Protein AF-A0A0U1DZ47-F1 (afdb_monomer_lite)

Radius of gyration: 25.47 Å; chains: 1; bounding box: 50×31×69 Å

InterPro domains:
  IPR059809 Salmonella phage P22 protein Y8K6 [PF27050] (15-78)

Organism: NCBI:txid451644

pLDDT: mean 77.72,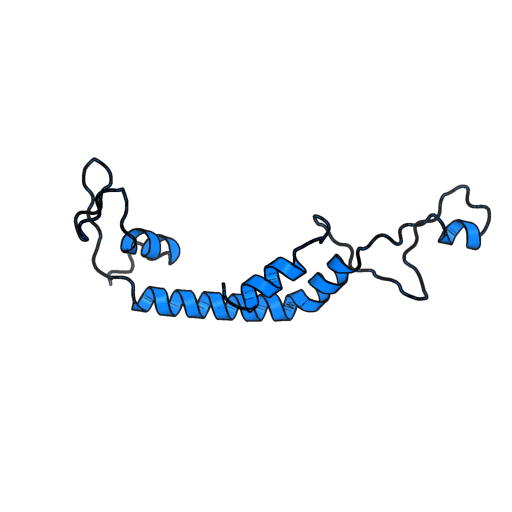 std 18.91, range [35.97, 96.44]

Foldseek 3Di:
DDPLVVVLVVLVPPADDDDDDQDQDDPHAQFQADPPDPDVVNRRVHGDNDGDPSNNSSVVCVVVSVVVVVVVVVVVLVVLVVVADPDDFDADPVQATPVVPGDPHDDPNVVSCVVSVVDPPVPD

Structure (mmCIF, N/CA/C/O backbone):
data_AF-A0A0U1DZ47-F1
#
_entry.id   AF-A0A0U1DZ47-F1
#
loop_
_atom_site.group_PDB
_atom_site.id
_atom_site.type_symbol
_atom_site.label_atom_id
_atom_site.label_alt_id
_atom_site.label_comp_id
_atom_site.label_asym_id
_atom_site.label_entity_id
_atom_site.label_seq_id
_atom_site.pdbx_PDB_ins_code
_atom_site.Cartn_x
_atom_site.Cartn_y
_atom_site.Cartn_z
_atom_site.occupancy
_atom_site.B_iso_or_equiv
_atom_site.auth_seq_id
_atom_site.auth_comp_id
_atom_site.auth_asym_id
_atom_site.auth_atom_id
_atom_site.pdbx_PDB_model_num
ATOM 1 N N . MET A 1 1 ? -8.285 3.901 -9.037 1.00 57.47 1 MET A N 1
ATOM 2 C CA . MET A 1 1 ? -7.451 3.176 -8.049 1.00 57.47 1 MET A CA 1
ATOM 3 C C . MET A 1 1 ? -7.952 1.747 -7.966 1.00 57.47 1 MET A C 1
ATOM 5 O O . MET A 1 1 ? -9.140 1.556 -8.188 1.00 57.47 1 MET A O 1
ATOM 9 N N . SER A 1 2 ? -7.077 0.762 -7.736 1.00 72.94 2 SER A N 1
ATOM 10 C CA . SER A 1 2 ? -7.520 -0.632 -7.598 1.00 72.94 2 SER A CA 1
ATOM 11 C C . SER A 1 2 ? -8.457 -0.782 -6.401 1.00 72.94 2 SER A C 1
ATOM 13 O O . SER A 1 2 ? -8.273 -0.112 -5.385 1.00 72.94 2 SER A O 1
ATOM 15 N N . ASP A 1 3 ? -9.431 -1.677 -6.545 1.00 87.69 3 ASP A N 1
ATOM 16 C CA . ASP A 1 3 ? -10.465 -1.987 -5.551 1.00 87.69 3 ASP A CA 1
ATOM 17 C C . ASP A 1 3 ? -9.883 -2.184 -4.139 1.00 87.69 3 ASP A C 1
ATOM 19 O O . ASP A 1 3 ? -10.295 -1.544 -3.175 1.00 87.69 3 ASP A O 1
ATOM 23 N N . ILE A 1 4 ? -8.784 -2.934 -4.051 1.00 90.69 4 ILE A N 1
ATOM 24 C CA . ILE A 1 4 ? -8.043 -3.169 -2.810 1.00 90.69 4 ILE A CA 1
ATOM 25 C C . ILE A 1 4 ? -7.494 -1.902 -2.132 1.00 90.69 4 ILE A C 1
ATOM 27 O O . ILE A 1 4 ? -7.558 -1.788 -0.911 1.00 90.69 4 ILE A O 1
ATOM 31 N N . VAL A 1 5 ? -6.964 -0.934 -2.889 1.00 91.00 5 VAL A N 1
ATOM 32 C CA . VAL A 1 5 ? -6.406 0.300 -2.308 1.00 91.00 5 VAL A CA 1
ATOM 33 C C . VAL A 1 5 ? -7.538 1.191 -1.805 1.00 91.00 5 VAL A C 1
ATOM 35 O O . VAL A 1 5 ? -7.387 1.854 -0.781 1.00 91.00 5 VAL A O 1
ATOM 38 N N . THR A 1 6 ? -8.676 1.196 -2.502 1.00 92.56 6 THR A N 1
ATOM 39 C CA . THR A 1 6 ? -9.885 1.880 -2.034 1.00 92.56 6 THR A CA 1
ATOM 40 C C . THR A 1 6 ? -10.372 1.257 -0.726 1.00 92.56 6 THR A C 1
ATOM 42 O O . THR A 1 6 ? -10.442 1.973 0.270 1.00 92.56 6 THR A O 1
ATOM 45 N N . ARG A 1 7 ? -10.557 -0.073 -0.681 1.00 90.56 7 ARG A N 1
ATOM 46 C CA . ARG A 1 7 ? -10.935 -0.812 0.539 1.00 90.56 7 ARG A CA 1
ATOM 47 C C . ARG A 1 7 ? -9.973 -0.544 1.697 1.00 90.56 7 ARG A C 1
ATOM 49 O O . ARG A 1 7 ? -10.405 -0.329 2.825 1.00 90.56 7 ARG A O 1
ATOM 56 N N . ALA A 1 8 ? -8.665 -0.521 1.426 1.00 90.69 8 ALA A N 1
ATOM 57 C CA . ALA A 1 8 ? -7.653 -0.214 2.433 1.00 90.69 8 ALA A CA 1
ATOM 58 C C . ALA A 1 8 ? -7.832 1.194 3.016 1.00 90.69 8 ALA A C 1
ATOM 60 O O . ALA A 1 8 ? -7.789 1.365 4.229 1.00 90.69 8 ALA A O 1
ATOM 61 N N . ARG A 1 9 ? -8.049 2.206 2.166 1.00 91.81 9 ARG A N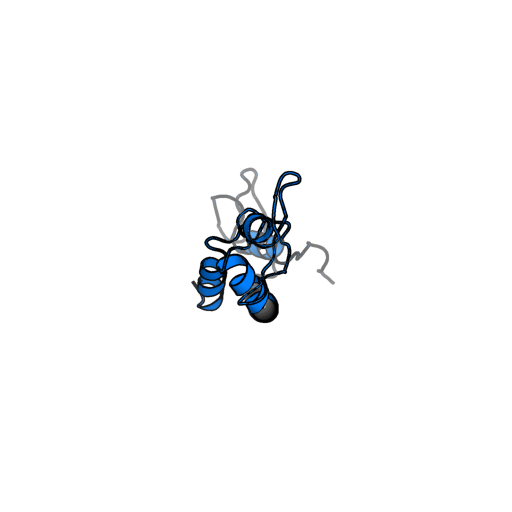 1
ATOM 62 C CA . ARG A 1 9 ? -8.263 3.592 2.613 1.00 91.81 9 ARG A CA 1
ATOM 63 C C . ARG A 1 9 ? -9.560 3.764 3.392 1.00 91.81 9 ARG A C 1
ATOM 65 O O . ARG A 1 9 ? -9.576 4.543 4.336 1.00 91.81 9 ARG A O 1
ATOM 72 N N . GLU A 1 10 ? -10.614 3.061 2.997 1.00 91.00 10 GLU A N 1
ATOM 73 C CA . GLU A 1 10 ? -11.896 3.070 3.704 1.00 91.00 10 GLU A CA 1
ATOM 74 C C . GLU A 1 10 ? -11.763 2.458 5.099 1.00 91.00 10 GLU A C 1
ATOM 76 O O . GLU A 1 10 ? -12.175 3.083 6.067 1.00 91.00 10 GLU A O 1
ATOM 81 N N . LEU A 1 11 ? -11.109 1.299 5.225 1.00 88.00 11 LEU A N 1
ATOM 82 C CA . LEU A 1 11 ? -10.870 0.661 6.525 1.00 88.00 11 LEU A CA 1
ATOM 83 C C . LEU A 1 11 ? -9.896 1.454 7.410 1.00 88.00 11 LEU A C 1
ATOM 85 O O . LEU A 1 11 ? -10.001 1.403 8.628 1.00 88.00 11 LEU A O 1
ATOM 89 N N . LEU A 1 12 ? -8.950 2.190 6.817 1.00 88.69 12 LEU A N 1
ATOM 90 C CA . LEU A 1 12 ? -8.073 3.109 7.552 1.00 88.69 12 LEU A CA 1
ATOM 91 C C . LEU A 1 12 ? -8.813 4.362 8.047 1.00 88.69 12 LEU A C 1
ATOM 93 O O . LEU A 1 12 ? -8.317 5.059 8.935 1.00 88.69 12 LEU A O 1
ATOM 97 N N . ALA A 1 13 ? -9.960 4.706 7.460 1.00 88.88 13 ALA A N 1
ATOM 98 C CA . ALA A 1 13 ? -10.677 5.917 7.818 1.00 88.88 13 ALA A CA 1
ATOM 99 C C . ALA A 1 13 ? -11.337 5.760 9.193 1.00 88.88 13 ALA A C 1
ATOM 101 O O . ALA A 1 13 ? -12.166 4.886 9.414 1.00 88.88 13 ALA A O 1
ATOM 102 N N . GLY A 1 14 ? -10.994 6.655 10.119 1.00 77.44 14 GLY A N 1
ATOM 103 C CA . GLY A 1 14 ? -11.608 6.678 11.448 1.00 77.44 14 GLY A CA 1
ATOM 104 C C . GLY A 1 14 ? -10.980 5.727 12.464 1.00 77.44 14 GLY A C 1
ATOM 105 O O . GLY A 1 14 ? -11.474 5.677 13.589 1.00 77.44 14 GLY A O 1
ATOM 106 N N . ILE A 1 15 ? -9.884 5.038 12.119 1.00 85.94 15 ILE A N 1
ATOM 107 C CA . ILE A 1 15 ? -9.100 4.306 13.117 1.00 85.94 15 ILE A CA 1
ATOM 108 C C . ILE A 1 15 ? -8.398 5.284 14.064 1.00 85.94 15 ILE A C 1
ATOM 110 O O . ILE A 1 15 ? -7.945 6.365 13.667 1.00 85.94 15 ILE A O 1
ATOM 114 N N . THR A 1 16 ? -8.278 4.904 15.328 1.00 80.38 16 THR A N 1
ATOM 115 C CA . THR A 1 16 ? -7.503 5.649 16.316 1.00 80.38 16 THR A CA 1
ATOM 116 C C . THR A 1 16 ? -6.009 5.576 15.975 1.00 80.38 16 THR A C 1
ATOM 118 O O . THR A 1 16 ? -5.532 4.550 15.490 1.00 80.38 16 THR A O 1
ATOM 121 N N . PRO A 1 17 ? -5.210 6.637 16.188 1.00 79.00 17 PRO A N 1
ATOM 122 C CA . PRO A 1 17 ? -3.758 6.506 16.143 1.00 79.00 17 PRO A CA 1
ATOM 123 C C . PRO A 1 17 ? -3.299 5.522 17.224 1.00 79.00 17 PRO A C 1
ATOM 125 O O . PRO A 1 17 ? -3.676 5.664 18.387 1.00 79.00 17 PRO A O 1
ATOM 128 N N . GLY A 1 18 ? -2.506 4.522 16.835 1.00 71.88 18 GLY A N 1
ATOM 129 C CA . GLY A 1 18 ? -2.040 3.483 17.751 1.00 71.88 18 GLY A CA 1
ATOM 130 C C . GLY A 1 18 ? -1.181 4.016 18.914 1.00 71.88 18 GLY A C 1
ATOM 131 O O . GLY A 1 18 ? -0.754 5.174 18.908 1.00 71.88 18 GLY A O 1
ATOM 132 N N . PRO A 1 19 ? -0.860 3.162 19.901 1.00 66.38 19 PRO A N 1
ATOM 133 C CA . PRO A 1 19 ? -1.080 1.713 19.916 1.00 66.38 19 PRO A CA 1
ATOM 134 C C . PRO A 1 19 ? -2.530 1.311 20.225 1.00 66.38 19 PRO A C 1
ATOM 136 O O . PRO A 1 19 ? -3.170 1.885 21.103 1.00 66.38 19 PRO A O 1
ATOM 139 N N . TRP A 1 20 ? -3.023 0.289 19.523 1.00 67.75 20 TRP A N 1
ATOM 140 C CA . TRP A 1 20 ? -4.354 -0.280 19.747 1.00 67.75 20 TRP A CA 1
ATOM 141 C C . TRP A 1 20 ? -4.330 -1.338 20.847 1.00 67.75 20 TRP A C 1
ATOM 143 O O . TRP A 1 20 ? -3.384 -2.119 20.954 1.00 67.75 20 TRP A O 1
ATOM 153 N N . ILE A 1 21 ? -5.402 -1.393 21.633 1.00 57.62 21 ILE A N 1
ATOM 154 C CA . ILE A 1 21 ? -5.670 -2.478 22.577 1.00 57.62 21 ILE A CA 1
ATOM 155 C C . ILE A 1 21 ? -6.850 -3.261 21.997 1.00 57.62 21 ILE A C 1
ATOM 157 O O . ILE A 1 21 ? -7.900 -2.687 21.734 1.00 57.62 21 ILE A O 1
ATOM 161 N N . ALA A 1 22 ? -6.651 -4.555 21.736 1.00 50.75 22 ALA A N 1
ATOM 162 C CA . ALA A 1 22 ? -7.542 -5.383 20.912 1.00 50.75 22 ALA A CA 1
ATOM 163 C C . ALA A 1 22 ? -8.870 -5.782 21.581 1.00 50.75 22 ALA A C 1
ATOM 165 O O . ALA A 1 22 ? -9.667 -6.512 20.993 1.00 50.75 22 ALA A O 1
ATOM 166 N N . GLU A 1 23 ? -9.104 -5.369 22.822 1.00 48.44 23 GLU A N 1
ATOM 167 C CA . GLU A 1 23 ? -10.276 -5.814 23.558 1.00 48.44 23 GLU A CA 1
ATOM 168 C C . GLU A 1 23 ? -11.477 -4.991 23.110 1.00 48.44 23 GLU A C 1
ATOM 170 O O . GLU A 1 23 ? -11.548 -3.818 23.432 1.00 48.44 23 GLU A O 1
ATOM 175 N N . TYR A 1 24 ? -12.434 -5.612 22.412 1.00 44.94 24 TYR A N 1
ATOM 176 C CA . TYR A 1 24 ? -13.813 -5.141 22.261 1.00 44.94 24 TYR A CA 1
ATOM 177 C C . TYR A 1 24 ? -14.734 -6.070 23.039 1.00 44.94 24 TYR A C 1
ATOM 179 O O . TYR A 1 24 ? -14.647 -7.290 22.922 1.00 44.94 24 TYR A O 1
ATOM 187 N N . SER A 1 25 ? -15.625 -5.482 23.823 1.00 46.16 25 SER A N 1
ATOM 188 C CA . SER A 1 25 ? -16.525 -6.215 24.689 1.00 46.16 25 SER A CA 1
ATOM 189 C C . SER A 1 25 ? -17.959 -5.819 24.382 1.00 46.16 25 SER A C 1
ATOM 191 O O . SER A 1 25 ? -18.362 -4.680 24.618 1.00 46.16 25 SER A O 1
ATOM 193 N N . GLY A 1 26 ? -18.698 -6.790 23.840 1.00 46.41 26 GLY A N 1
ATOM 194 C CA . GLY A 1 26 ? -20.156 -6.781 23.714 1.00 46.41 26 GLY A CA 1
ATOM 195 C C . GLY A 1 26 ? -20.816 -6.925 25.088 1.00 46.41 26 GLY A C 1
ATOM 196 O O . GLY A 1 26 ? -20.367 -6.304 26.041 1.00 46.41 26 GLY A O 1
ATOM 197 N N . GLU A 1 27 ? -21.848 -7.759 25.247 1.00 46.25 27 GLU A N 1
ATOM 198 C CA . GLU A 1 27 ? -22.622 -7.889 26.507 1.00 46.25 27 GLU A CA 1
ATOM 199 C C . GLU A 1 27 ? -21.802 -8.089 27.813 1.00 46.25 27 GLU A C 1
ATOM 201 O O . GLU A 1 27 ? -22.344 -7.915 28.903 1.00 46.25 27 GLU A O 1
ATOM 206 N N . GLN A 1 28 ? -20.503 -8.400 27.742 1.00 45.06 28 GLN A N 1
ATOM 207 C CA . GLN A 1 28 ? -19.549 -8.417 28.858 1.00 45.06 28 GLN A CA 1
ATOM 208 C C . GLN A 1 28 ? -18.386 -7.432 28.588 1.00 45.06 28 GLN A C 1
ATOM 210 O O . GLN A 1 28 ? -17.474 -7.808 27.865 1.00 45.06 28 GLN A O 1
ATOM 215 N N . GLY A 1 29 ? -18.451 -6.205 29.145 1.00 48.78 29 GLY A N 1
ATOM 216 C CA . GLY A 1 29 ? -17.688 -4.951 28.875 1.00 48.78 29 GLY A CA 1
ATOM 217 C C . GLY A 1 29 ? -16.155 -4.876 29.114 1.00 48.78 29 GLY A C 1
ATOM 218 O O . GLY A 1 29 ? -15.612 -5.632 29.906 1.00 48.78 29 GLY A O 1
ATOM 219 N N . ASN A 1 30 ? -15.484 -3.878 28.511 1.00 46.25 30 ASN A N 1
ATOM 220 C CA . ASN A 1 30 ? -14.108 -3.421 28.800 1.00 46.25 30 ASN A CA 1
ATOM 221 C C . ASN A 1 30 ? -14.153 -2.179 29.663 1.00 46.25 30 ASN A C 1
ATOM 223 O O . ASN A 1 30 ? -14.295 -1.097 29.130 1.00 46.25 30 ASN A O 1
ATOM 227 N N . CYS A 1 31 ? -14.085 -2.277 30.980 1.00 48.84 31 CYS A N 1
ATOM 228 C CA . CYS A 1 31 ? -14.329 -1.097 31.789 1.00 48.84 31 CYS A CA 1
ATOM 229 C C . CYS A 1 31 ? -13.210 -0.804 32.828 1.00 48.84 31 CYS A C 1
ATOM 231 O O . CYS A 1 31 ? -12.821 -1.700 33.562 1.00 48.84 31 CYS A O 1
ATOM 233 N N . VAL A 1 32 ? -12.752 0.465 32.989 1.00 48.91 32 VAL A N 1
ATOM 234 C CA . VAL A 1 32 ? -11.917 1.032 34.113 1.00 48.91 32 VAL A CA 1
ATOM 235 C C . VAL A 1 32 ? -12.646 1.791 35.261 1.00 48.91 32 VAL A C 1
ATOM 237 O O . VAL A 1 32 ? -12.964 2.966 35.130 1.00 48.91 32 VAL A O 1
ATOM 240 N N . ILE A 1 33 ? -12.846 1.135 36.410 1.00 54.94 33 ILE A N 1
ATOM 241 C CA . ILE A 1 33 ? -13.710 1.581 37.529 1.00 54.94 33 ILE A CA 1
ATOM 242 C C . ILE A 1 33 ? -13.097 2.782 38.273 1.00 54.94 33 ILE A C 1
ATOM 244 O O . ILE A 1 33 ? -11.969 2.643 38.746 1.00 54.94 33 ILE A O 1
ATOM 248 N N . PRO A 1 34 ? -13.797 3.929 38.439 1.00 54.00 34 PRO A N 1
ATOM 249 C CA . PRO A 1 34 ? -13.350 5.020 39.301 1.00 54.00 34 PRO A CA 1
ATOM 250 C C . PRO A 1 34 ? -13.202 4.556 40.747 1.00 54.00 34 PRO A C 1
ATOM 252 O O . PRO A 1 34 ? -14.011 3.777 41.246 1.00 54.00 34 PRO A O 1
ATOM 255 N N . ALA A 1 35 ? -12.178 5.061 41.433 1.00 59.41 35 ALA A N 1
ATOM 256 C CA . ALA A 1 35 ? -11.814 4.622 42.782 1.00 59.41 35 ALA A CA 1
ATOM 257 C C . ALA A 1 35 ? -12.845 4.990 43.867 1.00 59.41 35 ALA A C 1
ATOM 259 O O . ALA A 1 35 ? -12.823 4.411 44.950 1.00 59.41 35 ALA A O 1
ATOM 260 N N . ASP A 1 36 ? -13.732 5.943 43.589 1.00 58.28 36 ASP A N 1
ATOM 261 C CA . ASP A 1 36 ? -14.825 6.381 44.456 1.00 58.28 36 ASP A CA 1
ATOM 262 C C . ASP A 1 36 ? -16.178 5.733 44.117 1.00 58.28 36 ASP A C 1
ATOM 264 O O . ASP A 1 36 ? -17.168 6.008 44.802 1.00 58.28 36 ASP A O 1
ATOM 268 N N . ALA A 1 37 ? -16.220 4.837 43.121 1.00 65.06 37 ALA A N 1
ATOM 269 C CA . ALA A 1 37 ? -17.428 4.118 42.736 1.00 65.06 37 ALA A CA 1
ATOM 270 C C . ALA A 1 37 ? -17.999 3.321 43.923 1.00 65.06 37 ALA A C 1
ATOM 272 O O . ALA A 1 37 ? -17.347 2.447 44.495 1.00 65.06 37 ALA A O 1
ATOM 273 N N . GLN A 1 38 ? -19.255 3.592 44.268 1.00 65.94 38 GLN A N 1
ATOM 274 C CA . GLN A 1 38 ? -19.954 3.013 45.418 1.00 65.94 38 GLN A CA 1
ATOM 275 C C . GLN A 1 38 ? -20.632 1.673 45.088 1.00 65.94 38 GLN A C 1
ATOM 277 O O . GLN A 1 38 ? -21.223 1.035 45.960 1.00 65.94 38 GLN A O 1
ATOM 282 N N . SER A 1 39 ? -20.599 1.234 43.824 1.00 62.62 39 SER A N 1
ATOM 283 C CA . SER A 1 39 ? -21.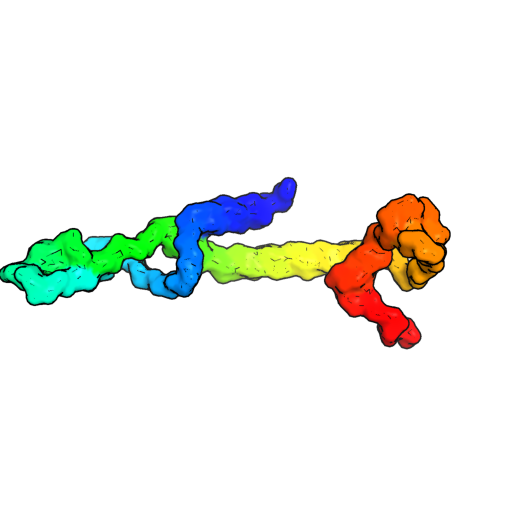174 -0.046 43.394 1.00 62.62 39 SER A CA 1
ATOM 284 C C . SER A 1 39 ? -20.577 -0.558 42.084 1.00 62.62 39 SER A C 1
ATOM 286 O O . SER A 1 39 ? -20.115 0.225 41.258 1.00 62.62 39 SER A O 1
ATOM 288 N N . THR A 1 40 ? -20.702 -1.868 41.832 1.00 57.72 40 THR A N 1
ATOM 289 C CA . THR A 1 40 ? -20.354 -2.514 40.548 1.00 57.72 40 THR A CA 1
ATOM 290 C C . THR A 1 40 ? -21.129 -1.916 39.359 1.00 57.72 40 THR A C 1
ATOM 292 O O . THR A 1 40 ? -20.649 -1.936 38.231 1.00 57.72 40 THR A O 1
ATOM 295 N N . ARG A 1 41 ? -22.313 -1.333 39.607 1.00 56.94 41 ARG A N 1
ATOM 296 C CA . ARG A 1 41 ? -23.137 -0.654 38.593 1.00 56.94 41 ARG A CA 1
ATOM 297 C C . ARG A 1 41 ? -22.561 0.706 38.193 1.00 56.94 41 ARG A C 1
ATOM 299 O O . ARG A 1 41 ? -22.541 1.032 37.015 1.00 56.94 41 ARG A O 1
ATOM 306 N N . GLU A 1 42 ? -22.110 1.493 39.162 1.00 52.38 42 GLU A N 1
ATOM 307 C CA . GLU A 1 42 ? -21.460 2.787 38.917 1.00 52.38 42 GLU A CA 1
ATOM 308 C C . GLU A 1 42 ? -20.070 2.590 38.317 1.00 52.38 42 GLU A C 1
ATOM 310 O O . GLU A 1 42 ? -19.716 3.228 37.337 1.00 52.38 42 GLU A O 1
ATOM 315 N N . ALA A 1 43 ? -19.353 1.597 38.831 1.00 54.97 43 ALA A N 1
ATOM 316 C CA . ALA A 1 43 ? -18.153 1.042 38.255 1.00 54.97 43 ALA A CA 1
ATOM 317 C C . ALA A 1 43 ? -18.296 0.797 36.754 1.00 54.97 43 ALA A C 1
ATOM 319 O O . ALA A 1 43 ? -17.624 1.470 36.012 1.00 54.97 43 ALA A O 1
ATOM 320 N N . VAL A 1 44 ? -19.193 -0.044 36.246 1.00 53.09 44 VAL A N 1
ATOM 321 C CA . VAL A 1 44 ? -19.301 -0.293 34.790 1.00 53.09 44 VAL A CA 1
ATOM 322 C C . VAL A 1 44 ? -19.599 0.975 33.952 1.00 53.09 44 VAL A C 1
ATOM 324 O O . VAL A 1 44 ? -19.163 1.057 32.807 1.00 53.09 44 VAL A O 1
ATOM 327 N N . CYS A 1 45 ? -20.260 1.999 34.511 1.00 47.44 45 CYS A N 1
ATOM 328 C CA . CYS A 1 45 ? -20.667 3.208 33.777 1.00 47.44 45 CYS A CA 1
ATOM 329 C C . CYS A 1 45 ? -19.531 4.171 33.368 1.00 47.44 45 CYS A C 1
ATOM 331 O O . CYS A 1 45 ? -19.755 4.997 32.487 1.00 47.44 45 CYS A O 1
ATOM 333 N N . VAL A 1 46 ? -18.345 4.130 33.989 1.00 46.00 46 VAL A N 1
ATOM 334 C CA . VAL A 1 46 ? -17.338 5.227 33.885 1.00 46.00 46 VAL A CA 1
ATOM 335 C C . VAL A 1 46 ? -16.005 4.773 33.256 1.00 46.00 46 VAL A C 1
ATOM 337 O O . VAL A 1 46 ? -14.977 5.445 33.262 1.00 46.00 46 VAL A O 1
ATOM 340 N N . THR A 1 47 ? -16.011 3.583 32.682 1.00 47.22 47 THR A N 1
ATOM 341 C CA . THR A 1 47 ? -14.935 2.624 32.893 1.00 47.22 47 THR A CA 1
ATOM 342 C C . THR A 1 47 ? -14.651 2.129 31.484 1.00 47.22 47 THR A C 1
ATOM 344 O O . THR A 1 47 ? -15.507 1.523 30.861 1.00 47.22 47 THR A O 1
ATOM 347 N N . ARG A 1 48 ? -13.473 2.519 30.960 1.00 50.16 48 ARG A N 1
ATOM 348 C CA . ARG A 1 48 ? -12.953 2.506 29.563 1.00 50.16 48 ARG A CA 1
ATOM 349 C C . ARG A 1 48 ? -13.419 1.418 28.568 1.00 50.16 48 ARG A C 1
ATOM 351 O O . ARG A 1 48 ? -12.600 0.621 28.116 1.00 50.16 48 ARG A O 1
ATOM 358 N N . LEU A 1 49 ? -14.661 1.485 28.093 1.00 47.38 49 LEU A N 1
ATOM 359 C CA . LEU A 1 49 ? -15.138 0.740 26.913 1.00 47.38 49 LEU A CA 1
ATOM 360 C C . LEU A 1 49 ? -14.940 1.613 25.657 1.00 47.38 49 LEU A C 1
ATOM 362 O O . LEU A 1 49 ? -15.897 1.968 24.981 1.00 47.38 49 LEU A O 1
ATOM 366 N N . TYR A 1 50 ? -13.712 2.066 25.392 1.00 45.12 50 TYR A N 1
ATOM 367 C CA . TYR A 1 50 ? -13.413 3.008 24.300 1.00 45.12 50 TYR A CA 1
ATOM 368 C C . TYR A 1 50 ? -12.448 2.400 23.279 1.00 45.12 50 TYR A C 1
ATOM 370 O O . TYR A 1 50 ? -11.291 2.799 23.186 1.00 45.12 50 TYR A O 1
ATOM 378 N N . HIS A 1 51 ? -12.944 1.471 22.475 1.00 51.69 51 HIS A N 1
ATOM 379 C CA . HIS A 1 51 ? -12.270 0.981 21.266 1.00 51.69 51 HIS A CA 1
ATOM 380 C C . HIS A 1 51 ? -13.291 1.154 20.169 1.00 51.69 51 HIS A C 1
ATOM 382 O O . HIS A 1 51 ? -14.425 0.674 20.269 1.00 51.69 51 HIS A O 1
ATOM 388 N N . GLN A 1 52 ? -12.924 1.972 19.190 1.00 61.28 52 GLN A N 1
ATOM 389 C CA . GLN A 1 52 ? -13.856 2.375 18.158 1.00 61.28 52 GLN A CA 1
ATOM 390 C C . GLN A 1 52 ? -14.129 1.160 17.282 1.00 61.28 52 GLN A C 1
ATOM 392 O O . GLN A 1 52 ? -13.212 0.417 16.947 1.00 61.28 52 GLN A O 1
ATOM 397 N N . GLN A 1 53 ? -15.392 0.939 16.925 1.00 70.94 53 GLN A N 1
ATOM 398 C CA . GLN A 1 53 ? -15.801 -0.147 16.033 1.00 70.94 53 GLN A CA 1
ATOM 399 C C . GLN A 1 53 ? -14.909 -0.225 14.775 1.00 70.94 53 GLN A C 1
ATOM 401 O O . GLN A 1 53 ? -14.534 -1.318 14.362 1.00 70.94 53 GLN A O 1
ATOM 406 N N . ALA A 1 54 ? -14.473 0.930 14.263 1.00 76.38 54 ALA A N 1
ATOM 407 C CA . ALA A 1 54 ? -13.515 1.051 13.167 1.00 76.38 54 ALA A CA 1
ATOM 408 C C . ALA A 1 54 ? -12.154 0.373 13.437 1.00 76.38 54 ALA A C 1
ATOM 410 O O . ALA A 1 54 ? -11.614 -0.275 12.546 1.00 76.38 54 ALA A O 1
ATOM 411 N N . ASP A 1 55 ? -11.609 0.458 14.657 1.00 78.69 55 ASP A N 1
ATOM 412 C CA . ASP A 1 55 ? -10.338 -0.188 15.023 1.00 78.69 55 ASP A CA 1
ATOM 413 C C . ASP A 1 55 ? -10.473 -1.713 14.969 1.00 78.69 55 ASP A C 1
ATOM 415 O O . ASP A 1 55 ? -9.620 -2.405 14.415 1.00 78.69 55 ASP A O 1
ATOM 419 N N . ALA A 1 56 ? -11.570 -2.241 15.521 1.00 76.38 56 ALA A N 1
ATOM 420 C CA . ALA A 1 56 ? -11.850 -3.673 15.531 1.00 76.38 56 ALA A CA 1
ATOM 421 C C . ALA A 1 56 ? -12.090 -4.211 14.113 1.00 76.38 56 ALA A C 1
ATOM 423 O O . ALA A 1 56 ? -11.558 -5.262 13.755 1.00 76.38 56 ALA A O 1
ATOM 424 N N . GLU A 1 57 ? -12.847 -3.479 13.294 1.00 81.19 57 GLU A N 1
ATOM 425 C CA . GLU A 1 57 ? -13.090 -3.815 11.889 1.00 81.19 57 GLU A CA 1
ATOM 426 C C . GLU A 1 57 ? -11.790 -3.794 11.072 1.00 81.19 57 GLU A C 1
ATOM 428 O O . GLU A 1 57 ? -11.523 -4.731 10.316 1.00 81.19 57 GLU A O 1
ATOM 433 N N . PHE A 1 58 ? -10.936 -2.786 11.276 1.00 86.88 58 PHE A N 1
ATOM 434 C CA . PHE A 1 58 ? -9.626 -2.709 10.633 1.00 86.88 58 PHE A CA 1
ATOM 435 C C . PHE A 1 58 ? -8.714 -3.868 11.054 1.00 86.88 58 PHE A C 1
ATOM 437 O O . PHE A 1 58 ? -8.161 -4.551 10.191 1.00 86.88 58 PHE A O 1
ATOM 444 N N . ILE A 1 59 ? -8.583 -4.140 12.359 1.00 84.31 59 ILE A N 1
ATOM 445 C CA . ILE A 1 59 ? -7.754 -5.237 12.887 1.00 84.31 59 ILE A CA 1
ATOM 446 C C . ILE A 1 59 ? -8.246 -6.594 12.370 1.00 84.31 59 ILE A C 1
ATOM 448 O O . ILE A 1 59 ? -7.432 -7.423 11.965 1.00 84.31 59 ILE A O 1
ATOM 452 N N . ALA A 1 60 ? -9.563 -6.819 12.340 1.00 84.50 60 ALA A N 1
ATOM 453 C CA . ALA A 1 60 ? -10.146 -8.054 11.825 1.00 84.50 60 ALA A CA 1
ATOM 454 C C . ALA A 1 60 ? -9.869 -8.245 10.323 1.00 84.50 60 ALA A C 1
ATOM 456 O O . ALA A 1 60 ? -9.591 -9.360 9.882 1.00 84.50 60 ALA A O 1
ATOM 457 N N . ALA A 1 61 ? -9.907 -7.164 9.539 1.00 89.88 61 ALA A N 1
ATOM 458 C CA . ALA A 1 61 ? -9.616 -7.196 8.108 1.00 89.88 61 ALA A CA 1
ATOM 459 C C . ALA A 1 61 ? -8.109 -7.229 7.784 1.00 89.88 61 ALA A C 1
ATOM 461 O O . ALA A 1 61 ? -7.735 -7.614 6.672 1.00 89.88 61 ALA A O 1
ATOM 462 N N . ALA A 1 62 ? -7.246 -6.832 8.725 1.00 91.12 62 ALA A N 1
ATOM 463 C CA . ALA A 1 62 ? -5.827 -6.590 8.482 1.00 91.12 62 ALA A CA 1
ATOM 464 C C . ALA A 1 62 ? -5.066 -7.790 7.889 1.00 91.12 62 ALA A C 1
ATOM 466 O O . ALA A 1 62 ? -4.346 -7.564 6.919 1.00 91.12 62 ALA A O 1
ATOM 467 N N . PRO A 1 63 ? -5.212 -9.048 8.361 1.00 93.56 63 PRO A N 1
ATOM 468 C CA . PRO A 1 63 ? -4.439 -10.163 7.809 1.00 93.56 63 PRO A CA 1
ATOM 469 C C . PRO A 1 63 ? -4.677 -10.371 6.310 1.00 93.56 63 PRO A C 1
ATOM 471 O O . PRO A 1 63 ? -3.724 -10.444 5.537 1.00 93.56 63 PRO A O 1
ATOM 474 N N . GLN A 1 64 ? -5.946 -10.400 5.889 1.00 93.69 64 GLN A N 1
ATOM 475 C CA . GLN A 1 64 ? -6.292 -10.567 4.478 1.00 93.69 64 GLN A CA 1
ATOM 476 C C . GLN A 1 64 ? -5.931 -9.320 3.669 1.00 93.69 64 GLN A C 1
ATOM 478 O O . GLN A 1 64 ? -5.385 -9.433 2.579 1.00 93.69 64 GLN A O 1
ATOM 483 N N . LEU A 1 65 ? -6.192 -8.124 4.207 1.00 94.75 65 LEU A N 1
ATOM 484 C CA . LEU A 1 65 ? -5.864 -6.872 3.529 1.00 94.75 65 LEU A CA 1
ATOM 485 C C . LEU A 1 65 ? -4.355 -6.727 3.280 1.00 94.75 65 LEU A C 1
ATOM 487 O O . LEU A 1 65 ? -3.965 -6.296 2.200 1.00 94.75 65 LEU A O 1
ATOM 491 N N . VAL A 1 66 ? -3.515 -7.097 4.251 1.00 95.19 66 VAL A N 1
ATOM 492 C CA . VAL A 1 66 ? -2.052 -7.075 4.116 1.00 95.19 66 VAL A CA 1
ATOM 493 C C . VAL A 1 66 ? -1.585 -8.096 3.082 1.00 95.19 66 VAL A C 1
ATOM 495 O O . VAL A 1 66 ? -0.756 -7.742 2.250 1.00 95.19 66 VAL A O 1
ATOM 498 N N . ALA A 1 67 ? -2.132 -9.316 3.091 1.00 95.31 67 ALA A N 1
ATOM 499 C CA . ALA A 1 67 ? -1.802 -10.334 2.093 1.00 95.31 67 ALA A CA 1
ATOM 500 C C . ALA A 1 67 ? -2.160 -9.865 0.674 1.00 95.31 67 ALA A C 1
ATOM 502 O O . ALA A 1 67 ? -1.295 -9.818 -0.196 1.00 95.31 67 ALA A O 1
ATOM 503 N N . ASP A 1 68 ? -3.397 -9.401 0.472 1.00 94.94 68 ASP A N 1
ATOM 504 C CA . ASP A 1 68 ? -3.854 -8.918 -0.830 1.00 94.94 68 ASP A CA 1
ATOM 505 C C . ASP A 1 68 ? -2.985 -7.727 -1.322 1.00 94.94 68 ASP A C 1
ATOM 507 O O . ASP A 1 68 ? -2.711 -7.583 -2.518 1.00 94.94 68 ASP A O 1
ATOM 511 N N . LEU A 1 69 ? -2.564 -6.830 -0.411 1.00 95.69 69 LEU A N 1
ATOM 512 C CA . LEU A 1 69 ? -1.739 -5.661 -0.744 1.00 95.69 69 LEU A CA 1
ATOM 513 C C . LEU A 1 69 ? -0.308 -6.071 -1.092 1.00 95.69 69 LEU A C 1
ATOM 515 O O . LEU A 1 69 ? 0.248 -5.520 -2.042 1.00 95.69 69 LEU A O 1
ATOM 519 N N . ALA A 1 70 ? 0.266 -7.029 -0.361 1.00 96.25 70 ALA A N 1
ATOM 520 C CA . ALA A 1 70 ? 1.581 -7.590 -0.649 1.00 96.25 70 ALA A CA 1
ATOM 521 C C . ALA A 1 70 ? 1.600 -8.243 -2.039 1.00 96.25 70 ALA A C 1
ATOM 523 O O . ALA A 1 70 ? 2.395 -7.830 -2.882 1.00 96.25 70 ALA A O 1
ATOM 524 N N . ASP A 1 71 ? 0.641 -9.126 -2.336 1.00 95.94 71 ASP A N 1
ATOM 525 C CA . ASP A 1 71 ? 0.506 -9.774 -3.650 1.00 95.94 71 ASP A CA 1
ATOM 526 C C . ASP A 1 71 ? 0.376 -8.739 -4.780 1.00 95.94 71 ASP A C 1
ATOM 528 O O . ASP A 1 71 ? 0.947 -8.874 -5.873 1.00 95.94 71 ASP A O 1
ATOM 532 N N . ARG A 1 72 ? -0.375 -7.656 -4.528 1.00 94.81 72 ARG A N 1
ATOM 533 C CA . ARG A 1 72 ? -0.560 -6.583 -5.510 1.00 94.81 72 ARG A CA 1
ATOM 534 C C . ARG A 1 72 ? 0.718 -5.784 -5.753 1.00 94.81 72 ARG A C 1
ATOM 536 O O . ARG A 1 72 ? 0.937 -5.396 -6.908 1.00 94.81 72 ARG A O 1
ATOM 543 N N . ILE A 1 73 ? 1.503 -5.515 -4.706 1.00 95.69 73 ILE A N 1
ATOM 544 C CA . ILE A 1 73 ? 2.806 -4.840 -4.786 1.00 95.69 73 ILE A CA 1
ATOM 545 C C . ILE A 1 73 ? 3.788 -5.725 -5.548 1.00 95.69 73 ILE A C 1
ATOM 547 O O . ILE A 1 73 ? 4.351 -5.259 -6.533 1.00 95.69 73 ILE A O 1
ATOM 551 N N . GLU A 1 74 ? 3.909 -7.006 -5.198 1.00 96.44 74 GLU A N 1
ATOM 552 C CA . GLU A 1 74 ? 4.787 -7.952 -5.898 1.00 96.44 74 GLU A CA 1
ATOM 553 C C . GLU A 1 74 ? 4.444 -8.049 -7.391 1.00 96.44 74 GLU A C 1
ATOM 555 O O . GLU A 1 74 ? 5.321 -7.961 -8.255 1.00 96.44 74 GLU A O 1
ATOM 560 N N . SER A 1 75 ? 3.151 -8.132 -7.716 1.00 95.31 75 SER A N 1
ATOM 561 C CA . SER A 1 75 ? 2.678 -8.127 -9.104 1.00 95.31 75 SER A CA 1
ATOM 562 C C . SER A 1 75 ? 3.014 -6.818 -9.827 1.00 95.31 75 SER A C 1
ATOM 564 O O . SER A 1 75 ? 3.392 -6.830 -10.999 1.00 95.31 75 SER A O 1
ATOM 566 N N . ALA A 1 76 ? 2.866 -5.672 -9.153 1.00 95.12 76 ALA A N 1
ATOM 567 C CA . ALA A 1 76 ? 3.208 -4.370 -9.723 1.00 95.12 76 ALA A CA 1
ATOM 568 C C . ALA A 1 76 ? 4.717 -4.239 -9.961 1.00 95.12 76 ALA A C 1
ATOM 570 O O . ALA A 1 76 ? 5.113 -3.792 -11.033 1.00 95.12 76 ALA A O 1
ATOM 571 N N . GLU A 1 77 ? 5.546 -4.666 -9.010 1.00 95.94 77 GLU A N 1
ATOM 572 C CA . GLU A 1 77 ? 7.000 -4.671 -9.149 1.00 95.94 77 GLU A CA 1
ATOM 573 C C . GLU A 1 77 ? 7.467 -5.608 -10.262 1.00 95.94 77 GLU A C 1
ATOM 575 O O . GLU A 1 77 ? 8.356 -5.248 -11.025 1.00 95.94 77 GLU A O 1
ATOM 580 N N . SER A 1 78 ? 6.865 -6.794 -10.394 1.00 95.31 78 SER A N 1
ATOM 581 C CA . SER A 1 78 ? 7.178 -7.731 -11.478 1.00 95.31 78 SER A CA 1
ATOM 582 C C . SER A 1 78 ? 6.887 -7.122 -12.853 1.00 95.31 78 SER A C 1
ATOM 584 O O . SER A 1 78 ? 7.750 -7.134 -13.732 1.00 95.31 78 SER A O 1
ATOM 586 N N . LEU A 1 79 ? 5.706 -6.515 -13.021 1.00 96.31 79 LEU A N 1
ATOM 587 C CA . LEU A 1 79 ? 5.351 -5.810 -14.254 1.00 96.31 79 LEU A CA 1
ATOM 588 C C . LEU A 1 79 ? 6.269 -4.612 -14.506 1.00 96.31 79 LEU A C 1
ATOM 590 O O . LEU A 1 79 ? 6.676 -4.388 -15.641 1.00 96.31 79 LEU A O 1
ATOM 594 N N . LEU A 1 80 ? 6.619 -3.859 -13.462 1.00 95.75 80 LEU A N 1
ATOM 595 C CA . LEU A 1 80 ? 7.517 -2.719 -13.588 1.00 95.75 80 LEU A CA 1
ATOM 596 C C . LEU A 1 80 ? 8.923 -3.168 -14.008 1.00 95.75 80 LEU A C 1
ATOM 598 O O . LEU A 1 80 ? 9.457 -2.604 -14.953 1.00 95.75 80 LEU A O 1
ATOM 602 N N . ARG A 1 81 ? 9.481 -4.232 -13.411 1.00 94.06 81 ARG A N 1
ATOM 603 C CA . ARG A 1 81 ? 10.763 -4.831 -13.839 1.00 94.06 81 ARG A CA 1
ATOM 604 C C . ARG A 1 81 ? 10.743 -5.245 -15.310 1.00 94.06 81 ARG A C 1
ATOM 606 O O . ARG A 1 81 ? 11.745 -5.085 -15.991 1.00 94.06 81 ARG A O 1
ATOM 613 N N . ALA A 1 82 ? 9.615 -5.760 -15.800 1.00 93.62 82 ALA A N 1
ATOM 614 C CA . ALA A 1 82 ? 9.471 -6.163 -17.198 1.00 93.62 82 ALA A CA 1
ATOM 615 C C . ALA A 1 82 ? 9.333 -4.980 -18.177 1.00 93.62 82 ALA A C 1
ATOM 617 O O . ALA A 1 82 ? 9.599 -5.145 -19.365 1.00 93.62 82 ALA A O 1
ATOM 618 N N . LEU A 1 83 ? 8.883 -3.812 -17.704 1.00 94.81 83 LEU A N 1
ATOM 619 C CA . LEU A 1 83 ? 8.658 -2.613 -18.523 1.00 94.81 83 LEU A CA 1
ATOM 620 C C . LEU A 1 83 ? 9.805 -1.600 -18.455 1.00 94.81 83 LEU A C 1
ATOM 622 O O . LEU A 1 83 ? 9.925 -0.750 -19.336 1.00 94.81 83 LEU A O 1
ATOM 626 N N . VAL A 1 84 ? 10.600 -1.635 -17.389 1.00 94.44 84 VAL A N 1
ATOM 627 C CA . VAL A 1 84 ? 11.721 -0.720 -17.194 1.00 94.44 84 VAL A CA 1
ATOM 628 C C . VAL A 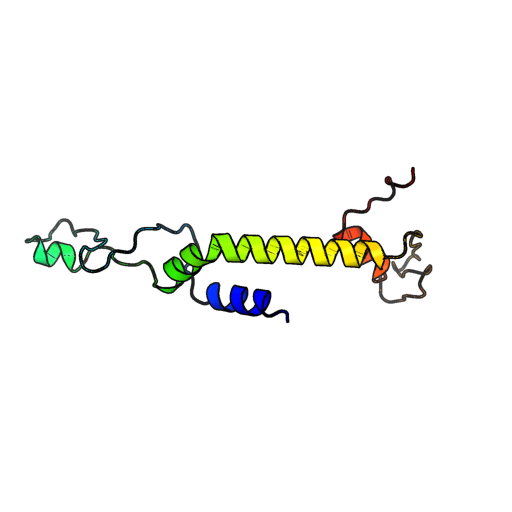1 84 ? 12.845 -1.069 -18.157 1.00 94.44 84 VAL A C 1
ATOM 630 O O . VAL A 1 84 ? 13.280 -2.214 -18.235 1.00 94.44 84 VAL A O 1
ATOM 633 N N . ASP A 1 85 ? 13.327 -0.050 -18.866 1.00 87.88 85 ASP A N 1
ATOM 634 C CA . ASP A 1 85 ? 14.532 -0.141 -19.674 1.00 87.88 85 ASP A CA 1
ATOM 635 C C . ASP A 1 85 ? 15.731 -0.536 -18.800 1.00 87.88 85 ASP A C 1
ATOM 637 O O . ASP A 1 85 ? 15.987 0.090 -17.768 1.00 87.88 85 ASP A O 1
ATOM 641 N N . ALA A 1 86 ? 16.455 -1.579 -19.205 1.00 83.50 86 ALA A N 1
ATOM 642 C CA . ALA A 1 86 ? 17.649 -2.040 -18.512 1.00 83.50 86 ALA A CA 1
ATOM 643 C C . ALA A 1 86 ? 18.826 -1.069 -18.702 1.00 83.50 86 ALA A C 1
ATOM 645 O O . ALA A 1 86 ? 19.651 -0.946 -17.793 1.00 83.50 86 ALA A O 1
ATOM 646 N N . ASP A 1 87 ? 18.857 -0.327 -19.813 1.00 87.88 87 ASP A N 1
ATOM 647 C CA . ASP A 1 87 ? 19.963 0.552 -20.186 1.00 87.88 87 ASP A CA 1
ATOM 648 C C . ASP A 1 87 ? 20.084 1.758 -19.256 1.00 87.88 87 ASP A C 1
ATOM 650 O O . ASP A 1 87 ? 19.098 2.317 -18.761 1.00 87.88 87 ASP A O 1
ATOM 654 N N . ASP A 1 88 ? 21.321 2.159 -18.984 1.00 87.06 88 ASP A N 1
ATOM 655 C CA . ASP A 1 88 ? 21.620 3.211 -18.022 1.00 87.06 88 ASP A CA 1
ATOM 656 C C . ASP A 1 88 ? 21.146 4.589 -18.477 1.00 87.06 88 ASP A C 1
ATOM 658 O O . ASP A 1 88 ? 21.262 4.978 -19.640 1.00 87.06 88 ASP A O 1
ATOM 662 N N . CYS A 1 89 ? 20.665 5.367 -17.509 1.00 90.88 89 CYS A N 1
ATOM 663 C CA . CYS A 1 89 ? 20.390 6.776 -17.720 1.00 90.88 89 CYS A CA 1
ATOM 664 C C . CYS A 1 89 ? 21.695 7.571 -17.617 1.00 90.88 89 CYS A C 1
ATOM 666 O O . CYS A 1 89 ? 22.519 7.329 -16.736 1.00 90.88 89 CYS A O 1
ATOM 668 N N . TRP A 1 90 ? 21.865 8.558 -18.494 1.00 92.19 90 TRP A N 1
ATOM 669 C CA . TRP A 1 90 ? 22.915 9.562 -18.356 1.00 92.19 90 TRP A CA 1
ATOM 670 C C . TRP A 1 90 ? 22.288 10.949 -18.289 1.00 92.19 90 TRP A C 1
ATOM 672 O O . TRP A 1 90 ? 21.297 11.234 -18.969 1.00 92.19 90 TRP A O 1
ATOM 682 N N . PHE A 1 91 ? 22.864 11.787 -17.432 1.00 93.69 91 PHE A N 1
ATOM 683 C CA . PHE A 1 91 ? 22.281 13.060 -17.030 1.00 93.69 91 PHE A CA 1
ATOM 684 C C . PHE A 1 91 ? 23.184 14.220 -17.431 1.00 93.69 91 PHE A C 1
ATOM 686 O O . PHE A 1 91 ? 24.412 14.090 -17.437 1.00 93.69 91 PHE A O 1
ATOM 693 N N . ASP A 1 92 ? 22.578 15.355 -17.763 1.00 92.62 92 ASP A N 1
ATOM 694 C CA . ASP A 1 92 ? 23.313 16.604 -17.941 1.00 92.62 92 ASP A CA 1
ATOM 695 C C . ASP A 1 92 ? 23.565 17.317 -16.594 1.00 92.62 92 ASP A C 1
ATOM 697 O O . ASP A 1 92 ? 23.270 16.801 -15.515 1.00 92.62 92 ASP A O 1
ATOM 701 N N . HIS A 1 93 ? 24.129 18.528 -16.642 1.00 94.00 93 HIS A N 1
ATOM 702 C CA . HIS A 1 93 ? 24.413 19.313 -15.436 1.00 94.00 93 HIS A CA 1
ATOM 703 C C . HIS A 1 93 ? 23.157 19.838 -14.719 1.00 94.00 93 HIS A C 1
ATOM 705 O O . HIS A 1 93 ? 23.269 20.277 -13.575 1.00 94.00 93 HIS A O 1
ATOM 711 N N . ASN A 1 94 ? 21.992 19.796 -15.370 1.00 92.38 94 ASN A N 1
ATOM 712 C CA . ASN A 1 94 ? 20.702 20.164 -14.792 1.00 92.38 94 ASN A CA 1
ATOM 713 C C . ASN A 1 94 ? 19.987 18.954 -14.168 1.00 92.38 94 ASN A C 1
ATOM 715 O O . ASN A 1 94 ? 18.993 19.132 -13.467 1.00 92.38 94 ASN A O 1
ATOM 719 N N . GLY A 1 95 ? 20.517 17.741 -14.362 1.00 90.94 95 GLY A N 1
ATOM 720 C CA . GLY A 1 95 ? 19.908 16.497 -13.894 1.00 90.94 95 GLY A CA 1
ATOM 721 C C . GLY A 1 95 ? 18.884 15.916 -14.869 1.00 90.94 95 GLY A C 1
ATOM 722 O O . GLY A 1 95 ? 18.136 15.016 -14.487 1.00 90.94 95 GLY A O 1
ATOM 723 N N . ASP A 1 96 ? 18.858 16.401 -16.111 1.00 92.75 96 ASP A N 1
ATOM 724 C CA . ASP A 1 96 ? 17.936 15.946 -17.148 1.00 92.75 96 ASP A CA 1
ATOM 725 C C . ASP A 1 96 ? 18.431 14.647 -17.779 1.00 92.75 96 ASP A C 1
ATOM 727 O O . ASP A 1 96 ? 19.594 14.550 -18.184 1.00 92.75 96 ASP A O 1
ATOM 731 N N . CYS A 1 97 ? 17.553 13.648 -17.895 1.00 94.31 97 CYS A N 1
ATOM 732 C CA . CYS A 1 97 ? 17.902 12.376 -18.522 1.00 94.31 97 CYS A CA 1
ATOM 733 C C . CYS A 1 97 ? 17.974 12.509 -20.044 1.00 94.31 97 CYS A C 1
ATOM 735 O O . CYS A 1 97 ? 16.968 12.607 -20.750 1.00 94.31 97 CYS A O 1
ATOM 737 N N . GLN A 1 98 ? 19.185 12.408 -20.568 1.00 93.94 98 GLN A N 1
ATOM 738 C CA . GLN A 1 98 ? 19.444 12.542 -21.993 1.00 93.94 98 GLN A CA 1
ATOM 739 C C . GLN A 1 98 ? 19.295 11.210 -22.745 1.00 93.94 98 GLN A C 1
ATOM 741 O O . GLN A 1 98 ? 19.035 11.217 -23.946 1.00 93.94 98 GLN A O 1
ATOM 746 N N . ALA A 1 99 ? 19.390 10.069 -22.048 1.00 92.44 99 ALA A N 1
ATOM 747 C CA . ALA A 1 99 ? 19.161 8.739 -22.628 1.00 92.44 99 ALA A CA 1
ATOM 748 C C . ALA A 1 99 ? 17.742 8.593 -23.203 1.00 92.44 99 ALA A C 1
ATOM 750 O O . ALA A 1 99 ? 17.556 8.021 -24.275 1.00 92.44 99 ALA A O 1
ATOM 751 N N . HIS A 1 100 ? 16.751 9.172 -22.519 1.00 92.31 100 HIS A N 1
ATOM 752 C CA . HIS A 1 100 ? 15.336 9.082 -22.892 1.00 92.31 100 HIS A CA 1
ATOM 753 C C . HIS A 1 100 ? 14.720 10.433 -23.286 1.00 92.31 100 HIS A C 1
ATOM 755 O O . HIS A 1 100 ? 13.504 10.523 -23.436 1.00 92.31 100 HIS A O 1
ATOM 761 N N . GLY A 1 101 ? 15.540 11.478 -23.463 1.00 92.69 101 GLY A N 1
ATOM 762 C CA . GLY A 1 101 ? 15.093 12.805 -23.906 1.00 92.69 101 GLY A CA 1
ATOM 763 C C . GLY A 1 101 ? 14.115 13.488 -22.944 1.00 92.69 101 GLY A C 1
ATOM 764 O O . GLY A 1 101 ? 13.122 14.068 -23.382 1.00 92.69 101 GLY A O 1
ATOM 765 N N . PHE A 1 102 ? 14.368 13.379 -21.641 1.00 92.00 102 PHE A N 1
ATOM 766 C CA . PHE A 1 102 ? 13.528 13.921 -20.578 1.00 92.00 102 PHE A CA 1
ATOM 767 C C . PHE A 1 102 ? 14.220 15.128 -19.928 1.00 92.00 102 PHE A C 1
ATOM 769 O O . PHE A 1 102 ? 15.284 14.974 -19.337 1.00 92.00 102 PHE A O 1
ATOM 776 N N . PHE A 1 103 ? 13.621 16.318 -20.051 1.00 92.00 103 PHE A N 1
ATOM 777 C CA . PHE A 1 103 ? 14.248 17.616 -19.731 1.00 92.00 103 PHE A CA 1
ATOM 778 C C . PHE A 1 103 ? 13.593 18.342 -18.545 1.00 92.00 103 PHE A C 1
ATOM 780 O O . PHE A 1 103 ? 13.393 19.555 -18.574 1.00 92.00 103 PHE A O 1
ATOM 787 N N . ASP A 1 104 ? 13.148 17.567 -17.562 1.00 92.56 104 ASP A N 1
ATOM 788 C CA . ASP A 1 104 ? 12.566 18.067 -16.313 1.00 92.56 104 ASP A CA 1
ATOM 789 C C . ASP A 1 104 ? 12.982 17.133 -15.161 1.00 92.56 104 ASP A C 1
ATOM 791 O O . ASP A 1 104 ? 12.158 16.580 -14.430 1.00 92.56 104 ASP A O 1
ATOM 795 N N . GLY A 1 105 ? 14.290 16.860 -15.077 1.00 89.31 105 GLY A N 1
ATOM 796 C CA . GLY A 1 105 ? 14.899 15.965 -14.093 1.00 89.31 105 GLY A CA 1
ATOM 797 C C . GLY A 1 105 ? 15.006 14.490 -14.525 1.00 89.31 105 GLY A C 1
ATOM 798 O O . GLY A 1 105 ? 15.134 14.182 -15.716 1.00 89.31 105 GLY A O 1
ATOM 799 N N . PRO A 1 106 ? 14.998 13.532 -13.572 1.00 91.06 106 PRO A N 1
ATOM 800 C CA . PRO A 1 106 ? 15.184 12.119 -13.884 1.00 91.06 106 PRO A CA 1
ATOM 801 C C . PRO A 1 106 ? 13.977 11.545 -14.632 1.00 91.06 106 PRO A C 1
ATOM 803 O O . PRO A 1 106 ? 12.828 11.755 -14.240 1.00 91.06 106 PRO A O 1
ATOM 806 N N . CYS A 1 107 ? 14.224 10.759 -15.682 1.00 93.81 107 CYS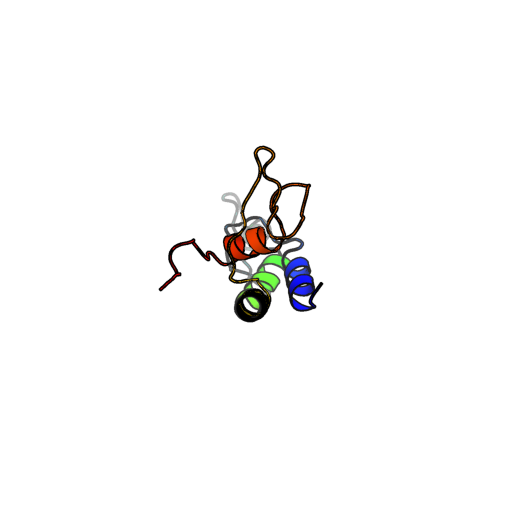 A N 1
ATOM 807 C CA . CYS A 1 107 ? 13.148 10.109 -16.429 1.00 93.81 107 CYS A CA 1
ATOM 808 C C . CYS A 1 107 ? 12.437 9.026 -15.594 1.00 93.81 107 CYS A C 1
ATOM 810 O O . CYS A 1 107 ? 12.930 8.561 -14.563 1.00 93.81 107 CYS A O 1
ATOM 812 N N . ALA A 1 108 ? 11.281 8.567 -16.082 1.00 94.56 108 ALA A N 1
ATOM 813 C CA . ALA A 1 108 ? 10.501 7.518 -15.426 1.00 94.56 108 ALA A CA 1
ATOM 814 C C . ALA A 1 108 ? 11.264 6.186 -15.274 1.00 94.56 108 ALA A C 1
ATOM 816 O O . ALA A 1 108 ? 11.008 5.452 -14.322 1.00 94.56 108 ALA A O 1
ATOM 817 N N . HIS A 1 109 ? 12.208 5.879 -16.172 1.00 94.38 109 HIS A N 1
ATOM 818 C CA . HIS A 1 109 ? 13.032 4.672 -16.069 1.00 94.38 109 HIS A CA 1
ATOM 819 C C . HIS A 1 109 ? 13.992 4.744 -14.883 1.00 94.38 109 HIS A C 1
ATOM 821 O O . HIS A 1 109 ? 14.025 3.809 -14.089 1.00 94.38 109 HIS A O 1
ATOM 827 N N . GLU A 1 110 ? 14.696 5.864 -14.707 1.00 92.88 110 GLU A N 1
ATOM 828 C CA . GLU A 1 110 ? 15.553 6.082 -13.539 1.00 92.88 110 GLU A CA 1
ATOM 829 C C . GLU A 1 110 ? 14.747 5.989 -12.236 1.00 92.88 110 GLU A C 1
ATOM 831 O O . GLU A 1 110 ? 15.105 5.248 -11.322 1.00 92.88 110 GLU A O 1
ATOM 836 N N . GLN A 1 111 ? 13.605 6.677 -12.169 1.00 93.44 111 GLN A N 1
ATOM 837 C CA . GLN A 1 111 ? 12.739 6.650 -10.986 1.00 93.44 111 GLN A CA 1
ATOM 838 C C . GLN A 1 111 ? 12.245 5.230 -10.667 1.00 93.44 111 GLN A C 1
ATOM 840 O O . GLN A 1 111 ? 12.198 4.824 -9.505 1.00 93.44 111 GLN A O 1
ATOM 845 N N . ALA A 1 112 ? 11.900 4.449 -11.691 1.00 94.44 112 ALA A N 1
ATOM 846 C CA . ALA A 1 112 ? 11.457 3.074 -11.520 1.00 94.44 112 ALA A CA 1
ATOM 847 C C . ALA A 1 112 ? 12.595 2.133 -11.087 1.00 94.44 112 ALA A C 1
ATOM 849 O O . ALA A 1 112 ? 12.369 1.282 -10.229 1.00 94.44 112 ALA A O 1
ATOM 850 N N . LYS A 1 113 ? 13.821 2.307 -11.602 1.00 92.31 113 LYS A N 1
ATOM 851 C CA . LYS A 1 113 ? 15.006 1.569 -11.126 1.00 92.31 113 LYS A CA 1
ATOM 852 C C . LYS A 1 113 ? 15.286 1.853 -9.654 1.00 92.31 113 LYS A C 1
ATOM 854 O O . LYS A 1 113 ? 15.498 0.916 -8.885 1.00 92.31 113 LYS A O 1
ATOM 859 N N . GLN A 1 114 ? 15.212 3.122 -9.248 1.00 91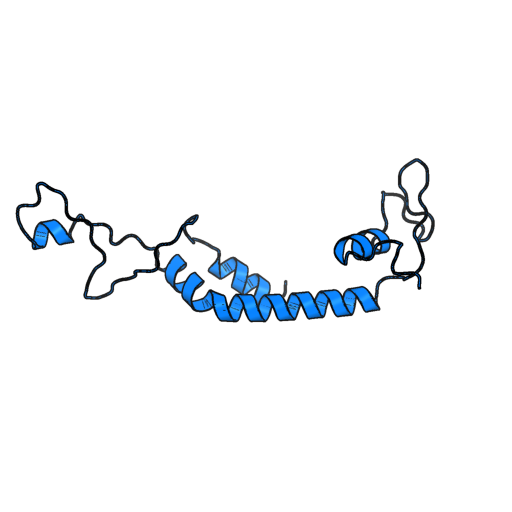.56 114 GLN A N 1
ATOM 860 C CA . GLN A 1 114 ? 15.352 3.525 -7.848 1.00 91.56 114 GLN A CA 1
ATOM 861 C C . GLN A 1 114 ? 14.268 2.895 -6.966 1.00 91.56 114 GLN A C 1
ATOM 863 O O . GLN A 1 114 ? 14.589 2.334 -5.919 1.00 91.56 114 GLN A O 1
ATOM 868 N N . PHE A 1 115 ? 13.004 2.926 -7.407 1.00 93.31 115 PHE A N 1
ATOM 869 C CA . PHE A 1 115 ? 11.889 2.287 -6.701 1.00 93.31 115 PHE A CA 1
ATOM 870 C C . PHE A 1 115 ? 12.097 0.775 -6.531 1.00 93.31 115 PHE A C 1
ATOM 872 O O . PHE A 1 115 ? 11.874 0.240 -5.449 1.00 93.31 115 PHE A O 1
ATOM 879 N N . LEU A 1 116 ? 12.569 0.093 -7.578 1.00 92.69 116 LEU A N 1
ATOM 880 C CA . LEU A 1 116 ? 12.836 -1.348 -7.576 1.00 92.69 116 LEU A CA 1
ATOM 881 C C . LEU A 1 116 ? 14.137 -1.739 -6.855 1.00 92.69 116 LEU A C 1
ATOM 883 O O . LEU A 1 116 ? 14.429 -2.929 -6.741 1.00 92.69 116 LEU A O 1
ATOM 887 N N . GLY A 1 117 ? 14.937 -0.768 -6.402 1.00 90.44 117 GLY A N 1
ATOM 888 C CA . GLY A 1 117 ? 16.245 -1.017 -5.796 1.00 90.44 117 GLY A CA 1
ATOM 889 C C . GLY A 1 117 ? 17.288 -1.578 -6.769 1.00 90.44 117 GLY A C 1
ATOM 890 O O . GLY A 1 117 ? 18.281 -2.152 -6.321 1.00 90.44 117 GLY A O 1
ATOM 891 N N . MET A 1 118 ? 17.086 -1.411 -8.081 1.00 83.44 118 MET A N 1
ATOM 892 C CA . MET A 1 118 ? 18.017 -1.840 -9.127 1.00 83.44 118 MET A CA 1
ATOM 893 C C . MET A 1 118 ? 19.233 -0.907 -9.108 1.00 83.44 118 MET A C 1
ATOM 895 O O . MET A 1 118 ? 19.253 0.129 -9.769 1.00 83.44 118 MET A O 1
ATOM 899 N N . LYS A 1 119 ? 20.234 -1.225 -8.280 1.00 61.31 119 LYS A N 1
ATOM 900 C CA . LYS A 1 119 ? 21.522 -0.515 -8.282 1.00 61.31 119 LYS A CA 1
ATOM 901 C C . LYS A 1 119 ? 22.302 -0.870 -9.546 1.00 61.31 119 LYS A C 1
ATOM 903 O O . LYS A 1 119 ? 22.176 -1.978 -10.057 1.00 61.31 119 LYS A O 1
ATOM 908 N N . GLU A 1 120 ? 23.213 0.015 -9.952 1.00 54.53 120 GLU A N 1
ATOM 909 C CA . GLU A 1 120 ? 24.163 -0.168 -11.069 1.00 54.53 120 GLU A CA 1
ATOM 910 C C . GLU A 1 120 ? 24.978 -1.488 -11.046 1.00 54.53 120 GLU A C 1
ATOM 912 O O . GLU A 1 120 ? 25.689 -1.790 -11.999 1.00 54.53 120 GLU A O 1
ATOM 917 N N . ALA A 1 121 ? 24.907 -2.271 -9.963 1.00 44.91 121 ALA A N 1
ATOM 918 C CA . ALA A 1 121 ? 25.741 -3.436 -9.677 1.00 44.91 121 ALA A CA 1
ATOM 919 C C . ALA A 1 121 ? 25.120 -4.810 -10.010 1.00 44.91 121 ALA A C 1
ATOM 921 O O . ALA A 1 121 ? 25.825 -5.804 -9.873 1.00 44.91 121 ALA A O 1
ATOM 922 N N . ASP A 1 122 ? 23.876 -4.895 -10.497 1.00 44.56 122 ASP A N 1
ATOM 923 C CA . ASP A 1 122 ? 23.323 -6.156 -11.051 1.00 44.56 122 ASP A CA 1
ATOM 924 C C . ASP A 1 122 ? 23.775 -6.418 -12.510 1.00 44.56 122 ASP A C 1
ATOM 926 O O . ASP A 1 122 ? 23.247 -7.285 -13.202 1.00 44.56 122 ASP A O 1
ATOM 930 N N . ARG A 1 123 ? 24.789 -5.681 -12.988 1.00 46.31 123 ARG A N 1
ATOM 931 C CA . ARG A 1 123 ? 25.418 -5.818 -14.314 1.00 46.31 123 ARG A CA 1
ATOM 932 C C . ARG A 1 123 ? 26.453 -6.959 -14.342 1.00 46.31 123 ARG A C 1
ATOM 934 O O . ARG A 1 123 ? 27.643 -6.709 -14.546 1.00 46.31 123 ARG A O 1
ATOM 941 N N . GLY A 1 124 ? 26.004 -8.189 -14.088 1.00 35.97 124 GLY A N 1
ATOM 942 C CA . GLY A 1 124 ? 26.780 -9.431 -14.239 1.00 35.97 124 GLY A CA 1
ATOM 943 C C . GLY A 1 124 ? 26.263 -10.297 -15.376 1.00 35.97 124 GLY A C 1
ATOM 944 O O . GLY A 1 124 ? 25.049 -10.585 -15.366 1.00 35.97 124 GLY A O 1
#

Secondary structure (DSSP, 8-state):
--HHHHHHHHHHTTPPPSPP-----SSS------TT--SHHHHHHTS-----HHHHHHHHHHHHHHHHHHHHHHHHHHHHHHHS--SPP-B-TT--BTTTTB-SSS-HHHHHHHHTT--TT---

Sequence (124 aa):
MSDIVTRARELLAGITPGPWIAEYSGEQGNCVIPADAQSTREAVCVTRLYHQQADAEFIAAAPQLVADLADRIESAESLLRALVDADDCWFDHNGDCQAHGFFDGPCAHEQAKQFLGMKEADRG